Protein AF-A0AAV4BTV3-F1 (afdb_monomer_lite)

Organism: NCBI:txid259542

pLDDT: mean 71.73, std 19.03, range [32.06, 88.81]

Radius of gyration: 17.07 Å; chains: 1; bounding box: 48×49×42 Å

Secondary structure (DSSP, 8-state):
-PPEES-EEEES-EES-EEEES-EES-EEEES-EES-EEEES-EES-EEEES-EES-EEEES-EES-EEEES-EES-EEEES-EES-B--BS-EES-EEEE--EE-------S-----S---------------------

Sequence (140 aa):
MAGARNSSLTMARARGSSLTMTRVRDSSLTMARARGSSLTKARARGSSLTMARARGSSLTMARVWGSSLTMARARASSLTITRVKDSSLPMASARGSRYAVARVWVHSTQWLESGAVLTQWLEFWAEVTQWLELGAEVTQ

Structure (mmCIF, N/CA/C/O backbone):
data_AF-A0AAV4BTV3-F1
#
_entry.id   AF-A0AAV4BTV3-F1
#
loop_
_atom_site.group_PDB
_atom_site.id
_atom_site.type_symbol
_atom_site.label_atom_id
_atom_site.label_alt_id
_atom_site.label_comp_id
_atom_site.label_asym_id
_atom_site.label_entity_id
_atom_site.label_seq_id
_atom_site.pdbx_PDB_ins_code
_atom_site.Cartn_x
_atom_site.Cartn_y
_atom_site.Cartn_z
_atom_site.occupancy
_atom_site.B_iso_or_equiv
_atom_site.auth_seq_id
_atom_site.auth_comp_id
_atom_site.auth_asym_id
_atom_site.auth_atom_id
_atom_site.pdbx_PDB_model_num
ATOM 1 N N . MET A 1 1 ? -8.798 -16.583 3.315 1.00 46.56 1 MET A N 1
ATOM 2 C CA . MET A 1 1 ? -8.037 -16.543 2.047 1.00 46.56 1 MET A CA 1
ATOM 3 C C . MET A 1 1 ? -6.543 -16.600 2.322 1.00 46.56 1 MET A C 1
ATOM 5 O O . MET A 1 1 ? -6.057 -15.955 3.253 1.00 46.56 1 MET A O 1
ATOM 9 N N . ALA A 1 2 ? -5.882 -17.467 1.556 1.00 58.22 2 ALA A N 1
ATOM 10 C CA . ALA A 1 2 ? -4.502 -17.913 1.688 1.00 58.22 2 ALA A CA 1
ATOM 11 C C . ALA A 1 2 ? -3.481 -16.773 1.569 1.00 58.22 2 ALA A C 1
ATOM 13 O O . ALA A 1 2 ? -3.757 -15.717 1.001 1.00 58.22 2 ALA A O 1
ATOM 14 N N . GLY A 1 3 ? -2.293 -16.985 2.137 1.00 67.88 3 GLY A N 1
ATOM 15 C CA . GLY A 1 3 ? -1.195 -16.043 1.974 1.00 67.88 3 GLY A CA 1
ATOM 16 C C . GLY A 1 3 ? -0.687 -16.030 0.531 1.00 67.88 3 GLY A C 1
ATOM 17 O O . GLY A 1 3 ? -0.481 -17.091 -0.045 1.00 67.88 3 GLY A O 1
ATOM 18 N N . ALA A 1 4 ? -0.454 -14.844 -0.027 1.00 76.88 4 ALA A N 1
ATOM 19 C CA . ALA A 1 4 ? 0.182 -14.676 -1.329 1.00 76.88 4 ALA A CA 1
ATOM 20 C C . ALA A 1 4 ? 1.708 -14.669 -1.163 1.00 76.88 4 ALA A C 1
ATOM 22 O O . ALA A 1 4 ? 2.248 -14.000 -0.270 1.00 76.88 4 ALA A O 1
ATOM 23 N N . ARG A 1 5 ? 2.404 -15.430 -2.005 1.00 85.19 5 ARG A N 1
ATOM 24 C CA . ARG A 1 5 ? 3.868 -15.455 -2.080 1.00 85.19 5 ARG A CA 1
ATOM 25 C C . ARG A 1 5 ? 4.286 -15.365 -3.534 1.00 85.19 5 ARG A C 1
ATOM 27 O O . ARG A 1 5 ? 3.682 -16.045 -4.358 1.00 85.19 5 ARG A O 1
ATOM 34 N N . ASN A 1 6 ? 5.298 -14.553 -3.828 1.00 87.00 6 ASN A N 1
ATOM 35 C CA . ASN A 1 6 ? 5.846 -14.386 -5.179 1.00 87.00 6 ASN A CA 1
ATOM 36 C C . ASN A 1 6 ? 4.756 -14.144 -6.232 1.00 87.00 6 ASN A C 1
ATOM 38 O O . ASN A 1 6 ? 4.787 -14.696 -7.326 1.00 87.00 6 ASN A O 1
ATOM 42 N N . SER A 1 7 ? 3.730 -13.378 -5.863 1.00 85.31 7 SER A N 1
ATOM 43 C CA . SER A 1 7 ? 2.561 -13.150 -6.705 1.00 85.31 7 SER A CA 1
ATOM 44 C C . SER A 1 7 ? 2.527 -11.698 -7.158 1.00 85.31 7 SER A C 1
ATOM 46 O O . SER A 1 7 ? 2.873 -10.793 -6.396 1.00 85.31 7 SER A O 1
ATOM 48 N N . SER A 1 8 ? 2.050 -11.461 -8.376 1.00 87.19 8 SER A N 1
ATOM 49 C CA . SER A 1 8 ? 1.726 -10.118 -8.847 1.00 87.19 8 SER A CA 1
ATOM 50 C C . SER A 1 8 ? 0.234 -10.019 -9.108 1.00 87.19 8 SER A C 1
ATOM 52 O O . SER A 1 8 ? -0.348 -10.873 -9.772 1.00 87.19 8 SER A O 1
ATOM 54 N N . LEU A 1 9 ? -0.391 -8.981 -8.564 1.00 82.94 9 LEU A N 1
ATOM 55 C CA . LEU A 1 9 ? -1.799 -8.686 -8.783 1.00 82.94 9 LEU A CA 1
ATOM 56 C C . LEU A 1 9 ? -1.934 -7.252 -9.268 1.00 82.94 9 LEU A C 1
ATOM 58 O O . LEU A 1 9 ? -1.595 -6.305 -8.557 1.00 82.94 9 LEU A O 1
ATOM 62 N N . THR A 1 10 ? -2.479 -7.093 -10.468 1.00 86.19 10 THR A N 1
ATOM 63 C CA . THR A 1 10 ? -2.753 -5.780 -11.049 1.00 86.19 10 THR A CA 1
ATOM 64 C C . THR A 1 10 ? -4.250 -5.607 -11.228 1.00 86.19 10 THR A C 1
ATOM 66 O O . THR A 1 10 ? -4.909 -6.399 -11.891 1.00 86.19 10 THR A O 1
ATOM 69 N N . MET A 1 11 ? -4.789 -4.538 -10.651 1.00 81.06 11 MET A N 1
ATOM 70 C CA . MET A 1 11 ? -6.180 -4.138 -10.813 1.00 81.06 11 MET A CA 1
ATOM 71 C C . MET A 1 11 ? -6.250 -2.753 -11.450 1.00 81.06 11 MET A C 1
ATOM 73 O O . MET A 1 11 ? -5.860 -1.740 -10.861 1.00 81.06 11 MET A O 1
ATOM 77 N N . ALA A 1 12 ? -6.800 -2.695 -12.662 1.00 83.56 12 ALA A N 1
ATOM 78 C CA . ALA A 1 12 ? -6.978 -1.437 -13.380 1.00 83.56 12 ALA A CA 1
ATOM 79 C C . ALA A 1 12 ? -8.052 -0.547 -12.729 1.00 83.56 12 ALA A C 1
ATOM 81 O O . ALA A 1 12 ? -7.904 0.678 -12.654 1.00 83.56 12 ALA A O 1
ATOM 82 N N . ARG A 1 13 ? -9.149 -1.150 -12.257 1.00 83.62 13 ARG A N 1
ATOM 83 C CA . ARG A 1 13 ? -10.257 -0.451 -11.600 1.00 83.62 13 ARG A CA 1
ATOM 84 C C . 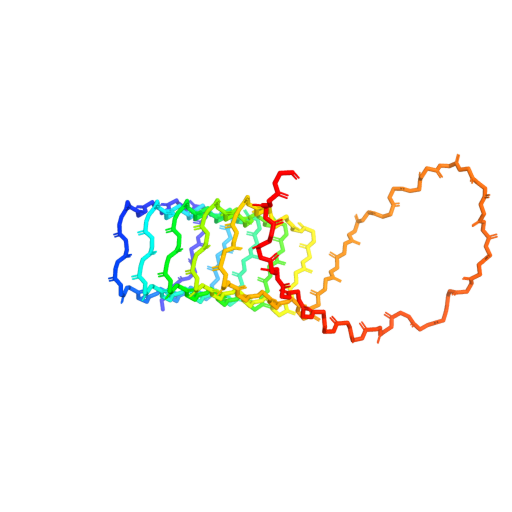ARG A 1 13 ? -10.833 -1.318 -10.486 1.00 83.62 13 ARG A C 1
ATOM 86 O O . ARG A 1 13 ? -11.305 -2.415 -10.738 1.00 83.62 13 ARG A O 1
ATOM 93 N N . ALA A 1 14 ? -10.832 -0.774 -9.282 1.00 78.44 14 ALA A N 1
ATOM 94 C CA . ALA A 1 14 ? -11.431 -1.346 -8.093 1.00 78.44 14 ALA A CA 1
ATOM 95 C C . ALA A 1 14 ? -12.456 -0.329 -7.569 1.00 78.44 14 ALA A C 1
ATOM 97 O O . ALA A 1 14 ? -12.102 0.803 -7.232 1.00 78.44 14 ALA A O 1
ATOM 98 N N . ARG A 1 15 ? -13.745 -0.680 -7.591 1.00 86.56 15 ARG A N 1
ATOM 99 C CA . ARG A 1 15 ? -14.829 0.161 -7.063 1.00 86.56 15 ARG A CA 1
ATOM 100 C C . ARG A 1 15 ? -15.578 -0.624 -6.000 1.00 86.56 15 ARG A C 1
ATOM 102 O O . ARG A 1 15 ? -16.076 -1.696 -6.311 1.00 86.56 15 ARG A O 1
ATOM 109 N N . GLY A 1 16 ? -15.622 -0.111 -4.77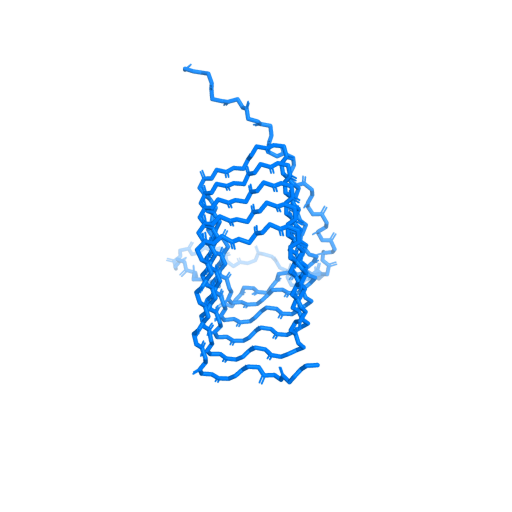2 1.00 82.69 16 GLY A N 1
ATOM 110 C CA . GLY A 1 16 ? -16.322 -0.771 -3.661 1.00 82.69 16 GLY A CA 1
ATOM 111 C C . GLY A 1 16 ? -15.749 -2.138 -3.270 1.00 82.69 16 GLY A C 1
ATOM 112 O O . GLY A 1 16 ? -16.393 -2.893 -2.554 1.00 82.69 16 GLY A O 1
ATOM 113 N N . SER A 1 17 ? -14.561 -2.495 -3.761 1.00 82.56 17 SER A N 1
ATOM 114 C CA . SER A 1 17 ? -13.968 -3.806 -3.506 1.00 82.56 17 SER A CA 1
ATOM 115 C C . SER A 1 17 ? -13.356 -3.856 -2.109 1.00 82.56 17 SER A C 1
ATOM 117 O O . SER A 1 17 ? -12.593 -2.956 -1.744 1.00 82.56 17 SER A O 1
ATOM 119 N N . SER A 1 18 ? -13.590 -4.945 -1.384 1.00 83.75 18 SER A N 1
ATOM 120 C CA . SER A 1 18 ? -12.857 -5.260 -0.160 1.00 83.75 18 SER A CA 1
ATOM 121 C C . SER A 1 18 ? -11.870 -6.392 -0.423 1.00 83.75 18 SER A C 1
ATOM 123 O O . SER A 1 18 ? -12.239 -7.426 -0.977 1.00 83.75 18 SER A O 1
ATOM 125 N N . LEU A 1 19 ? -10.608 -6.189 -0.058 1.00 81.31 19 LEU A N 1
ATOM 126 C CA . LEU A 1 19 ? -9.554 -7.189 -0.196 1.00 81.31 19 LEU A CA 1
ATOM 127 C C . LEU A 1 19 ? -8.852 -7.385 1.139 1.00 81.31 19 LEU A C 1
ATOM 129 O O . LEU A 1 19 ? -8.198 -6.479 1.657 1.00 81.31 19 LEU A O 1
ATOM 133 N N . THR A 1 20 ? -8.930 -8.602 1.666 1.00 84.69 20 THR A N 1
ATOM 134 C CA . THR A 1 20 ? -8.261 -8.976 2.910 1.00 84.69 20 THR A CA 1
ATOM 135 C C . THR A 1 20 ? -7.191 -10.019 2.629 1.00 84.69 20 THR A C 1
ATOM 137 O O . THR A 1 20 ? -7.478 -11.114 2.149 1.00 84.69 20 THR A O 1
ATOM 140 N N . MET A 1 21 ? -5.941 -9.694 2.960 1.00 81.88 21 MET A N 1
ATOM 141 C CA . MET A 1 21 ? -4.808 -10.609 2.835 1.00 81.88 21 MET A CA 1
ATOM 142 C C . MET A 1 21 ? -4.144 -10.824 4.194 1.00 81.88 21 MET A C 1
ATOM 144 O O . MET A 1 21 ? -3.706 -9.892 4.868 1.00 81.88 21 MET A O 1
ATOM 148 N N . THR A 1 22 ? -4.030 -12.084 4.601 1.00 83.06 22 THR A N 1
ATOM 149 C CA . THR A 1 22 ? -3.473 -12.454 5.911 1.00 83.06 22 THR A CA 1
ATOM 150 C C . THR A 1 22 ? -1.945 -12.415 5.918 1.00 83.06 22 THR A C 1
ATOM 152 O O . THR A 1 22 ? -1.324 -11.947 6.875 1.00 83.06 22 THR A O 1
ATOM 155 N N . ARG A 1 23 ? -1.309 -12.878 4.840 1.00 85.25 23 ARG A N 1
ATOM 156 C CA . ARG A 1 23 ? 0.147 -12.885 4.694 1.00 85.25 23 ARG A CA 1
ATOM 157 C C . ARG A 1 23 ? 0.518 -12.629 3.244 1.00 85.25 23 ARG A C 1
ATOM 159 O O . ARG A 1 23 ? 0.096 -13.367 2.368 1.00 85.25 23 ARG A O 1
ATOM 166 N N . VAL A 1 24 ? 1.327 -11.611 3.010 1.00 84.31 24 VAL A N 1
ATOM 167 C CA . VAL A 1 24 ? 1.868 -11.278 1.696 1.00 84.31 24 VAL A CA 1
ATOM 168 C C . VAL A 1 24 ? 3.380 -11.248 1.829 1.00 84.31 24 VAL A C 1
ATOM 170 O O . VAL A 1 24 ? 3.910 -10.546 2.694 1.00 84.31 24 VAL A O 1
ATOM 173 N N . ARG A 1 25 ? 4.069 -12.053 1.024 1.00 88.62 25 ARG A N 1
ATOM 174 C CA . ARG A 1 25 ? 5.532 -12.056 0.959 1.00 88.62 25 ARG A CA 1
ATOM 175 C C . ARG A 1 25 ? 5.982 -11.872 -0.474 1.00 88.62 25 ARG A C 1
ATOM 177 O O . ARG A 1 25 ? 5.427 -12.530 -1.352 1.00 88.62 25 ARG A O 1
ATOM 184 N N . ASP A 1 26 ? 6.937 -10.975 -0.680 1.00 87.88 26 ASP A N 1
ATOM 185 C CA . ASP A 1 26 ? 7.671 -10.843 -1.942 1.00 87.88 26 ASP A CA 1
ATOM 186 C C . ASP A 1 26 ? 6.720 -10.729 -3.147 1.00 87.88 26 ASP A C 1
ATOM 188 O O . ASP A 1 26 ? 6.869 -11.371 -4.178 1.00 87.88 26 ASP A O 1
ATOM 192 N N . SER A 1 27 ? 5.634 -9.979 -2.955 1.00 87.75 27 SER A N 1
ATOM 193 C CA . SER A 1 27 ? 4.532 -9.866 -3.910 1.00 87.75 27 SER A CA 1
ATOM 194 C C . SER A 1 27 ? 4.286 -8.406 -4.253 1.00 87.75 27 SER A C 1
ATOM 196 O O . SER A 1 27 ? 4.462 -7.524 -3.404 1.00 87.75 27 SER A O 1
ATOM 198 N N . SER A 1 28 ? 3.820 -8.158 -5.472 1.00 86.94 28 SER A N 1
ATOM 199 C CA . SER A 1 28 ? 3.459 -6.828 -5.950 1.00 86.94 28 SER A CA 1
ATOM 200 C C . SER A 1 28 ? 1.947 -6.695 -6.098 1.00 86.94 28 SER A C 1
ATOM 202 O O . SER A 1 28 ? 1.264 -7.598 -6.582 1.00 86.94 28 SER A O 1
ATOM 204 N N . LEU A 1 29 ? 1.402 -5.566 -5.646 1.00 85.44 29 LEU A N 1
ATOM 205 C CA . LEU A 1 29 ? -0.007 -5.246 -5.831 1.00 85.44 29 LEU A CA 1
ATOM 206 C C . LEU A 1 29 ? -0.169 -3.831 -6.371 1.00 85.44 29 LEU A C 1
ATOM 208 O O . LEU A 1 29 ? 0.122 -2.854 -5.682 1.00 85.44 29 LEU A O 1
ATOM 212 N N . THR A 1 30 ? -0.679 -3.728 -7.590 1.00 86.06 30 THR A N 1
ATOM 213 C CA . THR A 1 30 ? -0.840 -2.453 -8.285 1.00 86.06 30 THR A CA 1
ATOM 214 C C . THR A 1 30 ? -2.317 -2.158 -8.480 1.00 86.06 30 THR A C 1
ATOM 216 O O . THR A 1 30 ? -3.041 -2.926 -9.110 1.00 86.06 30 THR A O 1
ATOM 219 N N . MET A 1 31 ? -2.771 -1.018 -7.962 1.00 82.56 31 MET A N 1
ATOM 220 C CA . MET A 1 31 ? -4.121 -0.501 -8.175 1.00 82.56 31 MET A CA 1
ATOM 221 C C . MET A 1 31 ? -4.069 0.850 -8.886 1.00 82.56 31 MET A C 1
ATOM 223 O O . MET A 1 31 ? -3.672 1.867 -8.312 1.00 82.56 31 MET A O 1
ATOM 227 N N . ALA A 1 32 ? -4.514 0.885 -10.143 1.00 84.31 32 ALA A N 1
ATOM 228 C CA . ALA A 1 32 ? -4.485 2.116 -10.931 1.00 84.31 32 ALA A CA 1
ATOM 229 C C . ALA A 1 32 ? -5.597 3.099 -10.519 1.00 84.31 32 ALA A C 1
ATOM 231 O O . ALA A 1 32 ? -5.380 4.313 -10.467 1.00 84.31 32 ALA A O 1
ATOM 232 N N . ARG A 1 33 ? -6.798 2.591 -10.219 1.00 84.00 33 ARG A N 1
ATOM 233 C CA . ARG A 1 33 ? -7.933 3.387 -9.733 1.00 84.00 33 ARG A CA 1
ATOM 234 C C . ARG A 1 33 ? -8.710 2.611 -8.675 1.00 84.00 33 ARG A C 1
ATOM 236 O O . ARG A 1 33 ? -9.428 1.678 -9.022 1.00 84.00 33 ARG A O 1
ATOM 243 N N . ALA A 1 34 ? -8.607 3.037 -7.423 1.00 82.31 34 ALA A N 1
ATOM 244 C CA . ALA A 1 34 ? -9.397 2.546 -6.302 1.00 82.31 34 ALA A CA 1
ATOM 245 C C . ALA A 1 34 ? -10.403 3.626 -5.874 1.00 82.31 34 ALA A C 1
ATOM 247 O O . ALA A 1 34 ? -10.025 4.771 -5.607 1.00 82.31 34 ALA A O 1
ATOM 248 N N . ARG A 1 35 ? -11.697 3.292 -5.852 1.00 87.88 35 ARG A N 1
ATOM 249 C CA . ARG A 1 35 ? -12.753 4.186 -5.361 1.00 87.88 35 ARG A CA 1
ATOM 250 C C . ARG A 1 35 ? -13.625 3.452 -4.355 1.00 87.88 35 ARG A C 1
ATOM 252 O O . ARG A 1 35 ? -14.288 2.489 -4.727 1.00 87.88 35 ARG A O 1
ATOM 259 N N . GLY A 1 36 ? -13.662 3.938 -3.117 1.00 83.94 36 GLY A N 1
ATOM 260 C CA . GLY A 1 36 ? -14.428 3.290 -2.050 1.00 83.94 36 GLY A CA 1
ATOM 261 C C . GLY A 1 36 ? -13.936 1.878 -1.727 1.00 83.94 36 GLY A C 1
ATOM 262 O O . GLY A 1 36 ? -14.718 1.063 -1.258 1.00 83.94 36 GLY A O 1
ATOM 263 N N . SER A 1 37 ? -12.687 1.547 -2.063 1.00 85.81 37 SER A N 1
ATOM 264 C CA . SER A 1 37 ? -12.138 0.215 -1.823 1.00 85.81 37 SER A CA 1
ATOM 265 C C . SER A 1 37 ? -11.514 0.144 -0.436 1.00 85.81 37 SER A C 1
ATOM 267 O O . SER A 1 37 ? -10.873 1.099 0.007 1.00 85.81 37 SER A O 1
ATOM 269 N N . SER A 1 38 ? -11.654 -1.005 0.215 1.00 84.69 38 SER A N 1
ATOM 270 C CA . SER A 1 38 ? -10.966 -1.314 1.465 1.00 84.69 38 SER A CA 1
ATOM 271 C C . SER A 1 38 ? -9.914 -2.383 1.216 1.00 84.69 38 SER A C 1
ATOM 273 O O . SER A 1 38 ? -10.175 -3.382 0.543 1.00 84.69 38 SER A O 1
ATOM 275 N N . LEU A 1 39 ? -8.708 -2.173 1.731 1.00 83.69 39 LEU A N 1
ATOM 276 C CA . LEU A 1 39 ? -7.653 -3.166 1.668 1.00 83.69 39 LEU A CA 1
ATOM 277 C C . LEU A 1 39 ? -7.011 -3.351 3.038 1.00 83.69 39 LEU A C 1
ATOM 279 O O . LEU A 1 39 ? -6.399 -2.441 3.595 1.00 83.69 39 LEU A O 1
ATOM 283 N N . THR A 1 40 ? -7.107 -4.572 3.552 1.00 85.38 40 THR A N 1
ATOM 284 C CA . THR A 1 40 ? -6.557 -4.949 4.851 1.00 85.38 40 THR A CA 1
ATOM 285 C C . THR A 1 40 ? -5.456 -5.983 4.661 1.00 85.38 40 THR A C 1
ATOM 287 O O . THR A 1 40 ? -5.700 -7.068 4.129 1.00 85.38 40 THR A O 1
ATOM 290 N N . LYS A 1 41 ? -4.236 -5.678 5.120 1.00 81.19 41 LYS A N 1
ATOM 291 C CA . LYS A 1 41 ? -3.128 -6.643 5.168 1.00 81.19 41 LYS A CA 1
ATOM 292 C C . LYS A 1 41 ? -2.653 -6.863 6.599 1.00 81.19 41 LYS A C 1
ATOM 294 O O . LYS A 1 41 ? -2.177 -5.942 7.256 1.00 81.19 41 LYS A O 1
ATOM 299 N N . ALA A 1 42 ? -2.693 -8.103 7.077 1.00 79.94 42 ALA A N 1
ATOM 300 C CA . ALA A 1 42 ? -2.202 -8.397 8.425 1.00 79.94 42 ALA A CA 1
ATOM 301 C C . ALA A 1 42 ? -0.663 -8.462 8.485 1.00 79.94 42 ALA A C 1
ATOM 303 O O . ALA A 1 42 ? -0.054 -7.972 9.436 1.00 79.94 42 ALA A O 1
ATOM 304 N N . ARG A 1 43 ? -0.003 -9.049 7.476 1.00 84.88 43 ARG A N 1
ATOM 305 C CA . ARG A 1 43 ? 1.467 -9.119 7.401 1.00 84.88 43 ARG A CA 1
ATOM 306 C C . ARG A 1 43 ? 1.957 -8.954 5.966 1.00 84.88 43 ARG A C 1
ATOM 308 O O . ARG A 1 43 ? 1.580 -9.745 5.106 1.00 84.88 43 ARG A O 1
ATOM 315 N N . ALA A 1 44 ? 2.826 -7.978 5.744 1.00 83.94 44 ALA A N 1
ATOM 316 C CA . ALA A 1 44 ? 3.476 -7.671 4.477 1.00 83.94 44 ALA A CA 1
ATOM 317 C C . ALA A 1 44 ? 5.000 -7.682 4.680 1.00 83.94 44 ALA A C 1
ATOM 319 O O . ALA A 1 44 ? 5.509 -6.955 5.533 1.00 83.94 44 ALA A O 1
ATOM 320 N N . ARG A 1 45 ? 5.721 -8.539 3.949 1.00 88.44 45 ARG A N 1
ATOM 321 C CA . ARG A 1 45 ? 7.192 -8.597 3.972 1.00 88.44 45 ARG A CA 1
ATOM 322 C C . ARG A 1 45 ? 7.735 -8.573 2.550 1.00 88.44 45 ARG A C 1
ATOM 324 O O . ARG A 1 45 ? 7.236 -9.343 1.737 1.00 88.44 45 ARG A O 1
ATOM 331 N N . GLY A 1 46 ? 8.722 -7.724 2.267 1.00 86.00 46 GLY A N 1
ATOM 332 C CA . GLY A 1 46 ? 9.338 -7.663 0.934 1.00 86.00 46 GLY A CA 1
ATOM 333 C C . GLY A 1 46 ? 8.354 -7.290 -0.178 1.00 86.00 46 GLY A C 1
ATOM 334 O O . GLY A 1 46 ? 8.561 -7.628 -1.335 1.00 86.00 46 GLY A O 1
ATOM 335 N N . SER A 1 47 ? 7.210 -6.691 0.162 1.00 87.88 47 SER A N 1
ATOM 336 C CA . SER A 1 47 ? 6.116 -6.500 -0.792 1.00 87.88 47 SER A CA 1
ATOM 337 C C . SER A 1 47 ? 6.066 -5.073 -1.308 1.00 87.88 47 SER A C 1
ATOM 339 O O . SER A 1 47 ? 6.348 -4.131 -0.569 1.00 87.88 47 SER A O 1
ATOM 341 N N . SER A 1 48 ? 5.638 -4.911 -2.554 1.00 87.00 48 SER A N 1
ATOM 342 C CA . SER A 1 48 ? 5.365 -3.600 -3.134 1.00 87.00 48 SER A CA 1
ATOM 343 C C . SER A 1 48 ? 3.863 -3.416 -3.295 1.00 87.00 48 SER A C 1
ATOM 345 O O . SER A 1 48 ? 3.165 -4.304 -3.791 1.00 87.00 48 SER A O 1
ATOM 347 N N . LEU A 1 49 ? 3.337 -2.277 -2.861 1.00 85.06 49 LEU A N 1
ATOM 348 C CA . LEU A 1 49 ? 1.971 -1.882 -3.158 1.00 85.06 49 LEU A CA 1
ATOM 349 C C . LEU A 1 49 ? 1.954 -0.467 -3.714 1.00 85.06 49 LEU A C 1
ATOM 351 O O . LEU A 1 49 ? 2.424 0.476 -3.089 1.00 85.06 49 LEU A O 1
ATOM 355 N N . THR A 1 50 ? 1.405 -0.336 -4.916 1.00 85.69 50 THR A N 1
ATOM 356 C CA . THR A 1 50 ? 1.323 0.935 -5.630 1.00 85.69 50 THR A CA 1
ATOM 357 C C . THR A 1 50 ? -0.131 1.278 -5.887 1.00 85.69 50 THR A C 1
ATOM 359 O O . THR A 1 50 ? -0.873 0.504 -6.492 1.00 85.69 50 THR A O 1
ATOM 362 N N . MET A 1 51 ? -0.538 2.464 -5.444 1.00 81.19 51 MET A N 1
ATOM 363 C CA . MET A 1 51 ? -1.868 3.004 -5.679 1.00 81.19 51 MET A CA 1
ATOM 364 C C . MET A 1 51 ? -1.763 4.339 -6.415 1.00 81.19 51 MET A C 1
ATOM 366 O O . MET A 1 51 ? -1.351 5.356 -5.856 1.00 81.19 51 MET A O 1
ATOM 370 N N . ALA A 1 52 ? -2.144 4.348 -7.694 1.00 83.94 52 ALA A N 1
ATOM 371 C CA . ALA A 1 52 ? -1.988 5.537 -8.530 1.00 83.94 52 ALA A CA 1
ATOM 372 C C . ALA A 1 52 ? -3.083 6.585 -8.265 1.00 83.94 52 ALA A C 1
ATOM 374 O O . ALA A 1 52 ? -2.815 7.786 -8.250 1.00 83.94 52 ALA A O 1
ATOM 375 N N . ARG A 1 53 ? -4.331 6.146 -8.061 1.00 85.31 53 ARG A N 1
ATOM 376 C CA . ARG A 1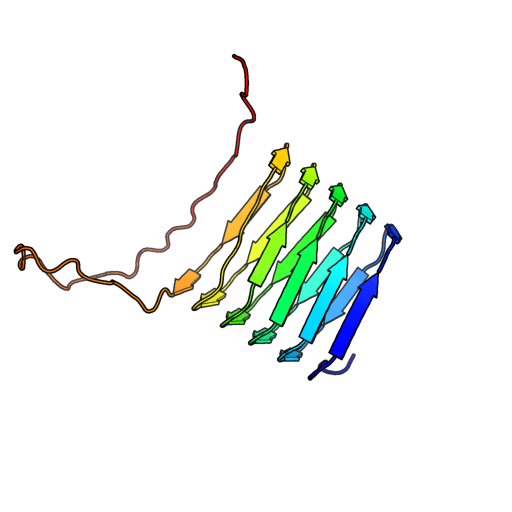 53 ? -5.460 7.019 -7.713 1.00 85.31 53 ARG A CA 1
ATOM 377 C C . ARG A 1 53 ? -6.367 6.339 -6.693 1.00 85.31 53 ARG A C 1
ATOM 379 O O . ARG A 1 53 ? -7.046 5.374 -7.037 1.00 85.31 53 ARG A O 1
ATOM 386 N N . ALA A 1 54 ? -6.405 6.882 -5.484 1.00 82.00 54 ALA A N 1
ATOM 387 C CA . ALA A 1 54 ? -7.268 6.472 -4.386 1.00 82.00 54 ALA A CA 1
ATOM 388 C C . ALA A 1 54 ? -8.303 7.567 -4.114 1.00 82.00 54 ALA A C 1
ATOM 390 O O . ALA A 1 54 ? -7.940 8.726 -3.899 1.00 82.00 54 ALA A O 1
ATOM 391 N N . ARG A 1 55 ? -9.593 7.229 -4.119 1.00 87.50 55 ARG A N 1
ATOM 392 C CA . ARG A 1 55 ? -10.646 8.141 -3.652 1.00 87.50 55 ARG A CA 1
ATOM 393 C C . ARG A 1 55 ? -11.542 7.433 -2.651 1.00 87.50 55 ARG A C 1
ATOM 395 O O . ARG A 1 55 ? -12.127 6.409 -2.999 1.00 87.50 55 ARG A O 1
ATOM 402 N N . GLY A 1 56 ? -11.680 7.974 -1.442 1.00 84.69 56 GLY A N 1
ATOM 403 C CA . GLY A 1 56 ? -12.522 7.354 -0.414 1.00 84.69 56 GLY A CA 1
ATOM 404 C C . GLY A 1 56 ? -12.069 5.943 -0.040 1.00 84.69 56 GLY A C 1
ATOM 405 O O . GLY A 1 56 ? -12.912 5.114 0.269 1.00 84.69 56 GLY A O 1
ATOM 406 N N . SER A 1 57 ? -10.789 5.609 -0.228 1.00 86.62 57 SER A N 1
ATOM 407 C CA . SER A 1 57 ? -10.296 4.243 -0.018 1.00 86.62 57 SER A CA 1
ATOM 408 C C . SER A 1 57 ? -9.643 4.124 1.350 1.00 86.62 57 SER A C 1
ATOM 410 O O . SER A 1 57 ? -9.044 5.087 1.825 1.00 86.62 57 SER A O 1
ATOM 412 N N . SER A 1 58 ? -9.742 2.949 1.962 1.00 86.00 58 SER A N 1
ATOM 413 C CA . SER A 1 58 ? -9.117 2.667 3.251 1.00 86.00 58 SER A CA 1
ATOM 414 C C . SER A 1 58 ? -8.073 1.570 3.111 1.00 86.00 58 SER A C 1
ATOM 416 O O . SER A 1 58 ? -8.311 0.539 2.482 1.00 86.00 58 SER A O 1
ATOM 418 N N . LEU A 1 59 ? -6.897 1.812 3.675 1.00 84.62 59 LEU A N 1
ATOM 419 C CA . LEU A 1 59 ? -5.775 0.889 3.705 1.00 84.62 59 LEU A CA 1
ATOM 420 C C . LEU A 1 59 ? -5.370 0.662 5.155 1.00 84.62 59 LEU A C 1
ATOM 422 O O . LEU A 1 59 ? -4.912 1.581 5.827 1.00 84.62 59 LEU A O 1
ATOM 426 N N . THR A 1 60 ? -5.481 -0.575 5.625 1.00 86.69 60 THR A N 1
ATOM 427 C CA . THR A 1 60 ? -5.069 -0.949 6.980 1.00 86.69 60 THR A CA 1
ATOM 428 C C . THR A 1 60 ? -4.004 -2.027 6.916 1.00 86.69 60 THR A C 1
ATOM 430 O O . THR A 1 60 ? -4.201 -3.082 6.309 1.00 86.69 60 THR A O 1
ATOM 433 N N . MET A 1 61 ? -2.864 -1.782 7.556 1.00 84.38 61 MET A N 1
ATOM 434 C CA . MET A 1 61 ? -1.746 -2.715 7.593 1.00 84.38 61 MET A CA 1
ATOM 435 C C . MET A 1 61 ? -1.241 -2.922 9.015 1.00 84.38 61 MET A C 1
ATOM 437 O O . MET A 1 61 ? -0.846 -1.979 9.691 1.00 84.38 61 MET A O 1
ATOM 441 N N . ALA A 1 62 ? -1.222 -4.171 9.479 1.00 85.50 62 ALA A N 1
ATOM 442 C CA . ALA A 1 62 ? -0.811 -4.446 10.855 1.00 85.50 62 ALA A CA 1
ATOM 443 C C . ALA A 1 62 ? 0.714 -4.602 11.011 1.00 85.50 62 ALA A C 1
ATOM 445 O O . ALA A 1 62 ? 1.299 -4.169 11.998 1.00 85.50 62 ALA A O 1
ATOM 446 N N . ARG A 1 63 ? 1.401 -5.240 10.059 1.00 86.81 63 ARG A N 1
ATOM 447 C CA . ARG A 1 63 ? 2.869 -5.354 10.085 1.00 86.81 63 ARG A CA 1
ATOM 448 C C . ARG A 1 63 ? 3.426 -5.245 8.677 1.00 86.81 63 ARG A C 1
ATOM 450 O O . ARG A 1 63 ? 3.089 -6.070 7.829 1.00 86.81 63 ARG A O 1
ATOM 457 N N . VAL A 1 64 ? 4.292 -4.266 8.467 1.00 83.88 64 VAL A N 1
ATOM 458 C CA . VAL A 1 64 ? 4.959 -3.979 7.197 1.00 83.88 64 VAL A CA 1
ATOM 459 C C . VAL A 1 64 ? 6.465 -4.040 7.429 1.00 83.88 64 VAL A C 1
ATOM 461 O O . VAL A 1 64 ? 6.970 -3.379 8.332 1.00 83.88 64 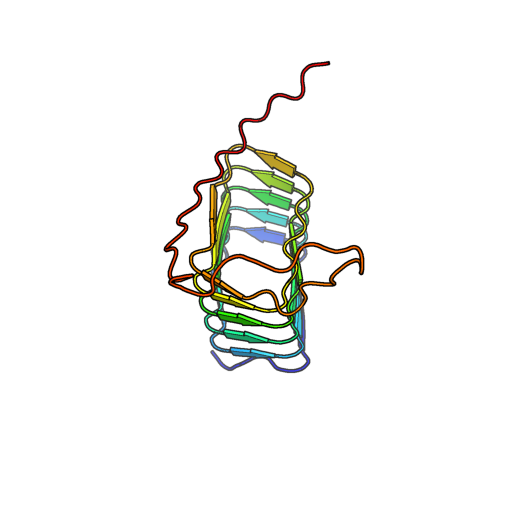VAL A O 1
ATOM 464 N N . TRP A 1 65 ? 7.177 -4.870 6.667 1.00 88.81 65 TRP A N 1
ATOM 465 C CA . TRP A 1 65 ? 8.626 -5.022 6.803 1.00 88.81 65 TRP A CA 1
ATOM 466 C C . TRP A 1 65 ? 9.305 -5.083 5.435 1.00 88.81 65 TRP A C 1
ATOM 468 O O . TRP A 1 65 ? 8.874 -5.870 4.587 1.00 88.81 65 TRP A O 1
ATOM 478 N N . GLY A 1 66 ? 10.347 -4.283 5.197 1.00 86.06 66 GLY A N 1
ATOM 479 C CA . GLY A 1 66 ? 11.093 -4.337 3.934 1.00 86.06 66 GLY A CA 1
ATOM 480 C C . GLY A 1 66 ? 10.208 -4.063 2.720 1.00 86.06 66 GLY A C 1
ATOM 481 O O . GLY A 1 66 ? 10.378 -4.704 1.693 1.00 86.06 66 GLY A O 1
ATOM 482 N N . SER A 1 67 ? 9.144 -3.275 2.877 1.00 87.00 67 SER A N 1
ATOM 483 C CA . SER A 1 67 ? 8.097 -3.129 1.864 1.00 87.00 67 SER A CA 1
ATOM 484 C C . SER A 1 67 ? 8.029 -1.695 1.360 1.00 87.00 67 SER A C 1
ATOM 486 O O . SER A 1 67 ? 8.389 -0.760 2.070 1.00 87.00 67 SER A O 1
ATOM 488 N N . SER A 1 68 ? 7.523 -1.520 0.144 1.00 84.81 68 SER A N 1
ATOM 489 C CA . SER A 1 68 ? 7.309 -0.199 -0.442 1.00 84.81 68 SER A CA 1
ATOM 490 C C . SER A 1 68 ? 5.825 0.045 -0.673 1.00 84.81 68 SER A C 1
ATOM 492 O O . SER A 1 68 ? 5.119 -0.810 -1.211 1.00 84.81 68 SER A O 1
ATOM 494 N N . LEU A 1 69 ? 5.341 1.198 -0.220 1.00 82.06 69 LEU A N 1
ATOM 495 C CA . LEU A 1 69 ? 3.949 1.616 -0.326 1.00 82.06 69 LEU A CA 1
ATOM 496 C C . LEU A 1 69 ? 3.887 2.981 -0.991 1.00 82.06 69 LEU A C 1
ATOM 498 O O . LEU A 1 69 ? 4.043 4.010 -0.339 1.00 82.06 69 LEU A O 1
ATOM 502 N N . THR A 1 70 ? 3.630 2.974 -2.291 1.00 83.31 70 THR A N 1
ATOM 503 C CA . THR A 1 70 ? 3.586 4.193 -3.092 1.00 83.31 70 THR A CA 1
ATOM 504 C C . THR A 1 70 ? 2.149 4.632 -3.302 1.00 83.31 70 THR A C 1
ATOM 506 O O . THR A 1 70 ? 1.332 3.885 -3.851 1.00 83.31 70 THR A O 1
ATOM 509 N N . MET A 1 71 ? 1.841 5.872 -2.924 1.00 78.44 71 MET A N 1
ATOM 510 C CA . MET A 1 71 ? 0.536 6.482 -3.168 1.00 78.44 71 MET A CA 1
ATOM 511 C C . MET A 1 71 ? 0.693 7.771 -3.981 1.00 78.44 71 MET A C 1
ATOM 513 O O . MET A 1 71 ? 1.167 8.789 -3.487 1.00 78.44 71 MET A O 1
ATOM 517 N N . ALA A 1 72 ? 0.297 7.742 -5.255 1.00 81.44 72 ALA A N 1
ATOM 518 C CA . ALA A 1 72 ? 0.524 8.886 -6.141 1.00 81.44 72 ALA A CA 1
ATOM 519 C C . ALA A 1 72 ? -0.537 9.985 -5.965 1.00 81.44 72 ALA A C 1
ATOM 521 O O . ALA A 1 72 ? -0.214 11.168 -5.927 1.00 81.44 72 ALA A O 1
ATOM 522 N N . ARG A 1 73 ? -1.820 9.616 -5.872 1.00 82.56 73 ARG A N 1
ATOM 523 C CA . ARG A 1 73 ? -2.914 10.573 -5.651 1.00 82.56 73 ARG A CA 1
ATOM 524 C C . ARG A 1 73 ? -3.969 9.985 -4.732 1.00 82.56 73 ARG A C 1
ATOM 526 O O . ARG A 1 73 ? -4.694 9.079 -5.139 1.00 82.56 73 ARG A O 1
ATOM 533 N N . ALA A 1 74 ? -4.094 10.549 -3.542 1.00 80.00 74 ALA A N 1
ATOM 534 C CA . ALA A 1 74 ? -5.094 10.188 -2.552 1.00 80.00 74 ALA A CA 1
ATOM 535 C C . ALA A 1 74 ? -6.076 11.337 -2.333 1.00 80.00 74 ALA A C 1
ATOM 537 O O . ALA A 1 74 ? -5.687 12.499 -2.199 1.00 80.00 74 ALA A O 1
ATOM 538 N N . ARG A 1 75 ? -7.369 11.026 -2.302 1.00 84.31 75 ARG A N 1
ATOM 539 C CA . ARG A 1 75 ? -8.411 11.976 -1.906 1.00 84.31 75 ARG A CA 1
ATOM 540 C C . ARG A 1 75 ? -9.353 11.325 -0.915 1.00 84.31 75 ARG A C 1
ATOM 542 O O . ARG A 1 75 ? -9.850 10.234 -1.205 1.00 84.31 75 ARG A O 1
ATOM 549 N N . ALA A 1 76 ? -9.624 11.990 0.206 1.00 84.62 76 ALA A N 1
ATOM 550 C CA . ALA A 1 76 ? -10.521 11.478 1.245 1.00 84.62 76 ALA A CA 1
ATOM 551 C C . ALA A 1 76 ? -10.229 10.013 1.626 1.00 84.62 76 ALA A C 1
ATOM 553 O O . ALA A 1 76 ? -11.145 9.218 1.789 1.00 84.62 76 ALA A O 1
ATOM 554 N N . SER A 1 77 ? -8.957 9.610 1.620 1.00 83.88 77 SER A N 1
ATOM 555 C CA . SER A 1 77 ? -8.545 8.221 1.842 1.00 83.88 77 SER A CA 1
ATOM 556 C C . SER A 1 77 ? -7.890 8.077 3.210 1.00 83.88 77 SER A C 1
ATOM 558 O O . SER A 1 77 ? -7.400 9.058 3.763 1.00 83.88 77 SER A O 1
ATOM 560 N N . SER A 1 78 ? -7.886 6.870 3.763 1.00 83.69 78 SER A N 1
ATOM 561 C CA . SER A 1 78 ? -7.232 6.581 5.037 1.00 83.69 78 SER A CA 1
ATOM 562 C C . SER A 1 78 ? -6.145 5.529 4.872 1.00 83.69 78 SER A C 1
ATOM 564 O O . SER A 1 78 ? -6.329 4.531 4.174 1.00 83.69 78 SER A O 1
ATOM 566 N N . LEU A 1 79 ? -5.006 5.757 5.519 1.00 82.00 79 LEU A N 1
ATOM 567 C CA . LEU A 1 79 ? -3.933 4.785 5.663 1.00 82.00 79 LEU A CA 1
ATOM 568 C C . LEU A 1 79 ? -3.621 4.613 7.145 1.00 82.00 79 LEU A C 1
ATOM 570 O O . LEU A 1 79 ? -3.255 5.568 7.824 1.00 82.00 79 LEU A O 1
ATOM 574 N N . THR A 1 80 ? -3.712 3.386 7.631 1.00 85.31 80 THR A N 1
ATOM 575 C CA . THR A 1 80 ? -3.353 3.040 9.004 1.00 85.31 80 THR A CA 1
ATOM 576 C C . THR A 1 80 ? -2.326 1.927 8.982 1.00 85.31 80 THR A C 1
ATOM 578 O O . THR A 1 80 ? -2.575 0.858 8.423 1.00 85.31 80 THR A O 1
ATOM 581 N N . ILE A 1 81 ? -1.175 2.162 9.602 1.00 82.56 81 ILE A N 1
ATOM 582 C CA . ILE A 1 81 ? -0.101 1.185 9.733 1.00 82.56 81 ILE A CA 1
ATOM 583 C C . ILE A 1 81 ? 0.246 1.038 11.208 1.00 82.56 81 ILE A C 1
ATOM 585 O O . ILE A 1 81 ? 0.693 1.989 11.836 1.00 82.56 81 ILE A O 1
ATOM 589 N N . THR A 1 82 ? 0.071 -0.147 11.792 1.00 86.81 82 THR A N 1
ATOM 590 C CA . THR A 1 82 ? 0.347 -0.296 13.232 1.00 86.81 82 THR A CA 1
ATOM 591 C C . THR A 1 82 ? 1.819 -0.571 13.524 1.00 86.81 82 THR A C 1
ATOM 593 O O . THR A 1 82 ? 2.347 -0.094 14.524 1.00 86.81 82 THR A O 1
ATOM 596 N N . ARG A 1 83 ? 2.518 -1.304 12.652 1.00 85.88 83 ARG A N 1
ATOM 597 C CA . ARG A 1 83 ? 3.970 -1.516 12.741 1.00 85.88 83 ARG A CA 1
ATOM 598 C C . ARG A 1 83 ? 4.614 -1.466 11.368 1.00 85.88 83 ARG A C 1
ATOM 600 O O . ARG A 1 83 ? 4.224 -2.228 10.481 1.00 85.88 83 ARG A O 1
ATOM 607 N N . VAL A 1 84 ? 5.646 -0.644 11.237 1.00 82.69 84 VAL A N 1
ATOM 608 C CA . VAL A 1 84 ? 6.476 -0.549 10.041 1.00 82.69 84 VAL A CA 1
ATOM 609 C C . VAL A 1 84 ? 7.949 -0.690 10.409 1.00 82.69 84 VAL A C 1
ATOM 611 O O . VAL A 1 84 ? 8.404 -0.125 11.402 1.00 82.69 84 VAL A O 1
ATOM 614 N N . LYS A 1 85 ? 8.688 -1.480 9.631 1.00 84.12 85 LYS A N 1
ATOM 615 C CA . LYS A 1 85 ? 10.135 -1.631 9.768 1.00 84.12 85 LYS A CA 1
ATOM 616 C C . LYS A 1 85 ? 10.808 -1.640 8.397 1.00 84.12 85 LYS A C 1
ATOM 618 O O . LYS A 1 85 ? 10.308 -2.307 7.491 1.00 84.12 85 LYS A O 1
ATOM 623 N N . ASP A 1 86 ? 11.913 -0.917 8.239 1.00 83.88 86 ASP A N 1
ATOM 624 C CA . ASP A 1 86 ? 12.735 -0.899 7.014 1.00 83.88 86 ASP A CA 1
ATOM 625 C C . ASP A 1 86 ? 11.894 -0.739 5.730 1.00 83.88 86 ASP A C 1
ATOM 627 O O . ASP A 1 86 ? 12.032 -1.501 4.781 1.00 83.88 86 ASP A O 1
ATOM 631 N N . SER A 1 87 ? 10.898 0.149 5.737 1.00 82.19 87 SER A N 1
ATOM 632 C CA . SER A 1 87 ? 9.915 0.262 4.651 1.00 82.19 87 SER A CA 1
ATOM 633 C C . SER A 1 87 ? 9.758 1.708 4.212 1.00 82.19 87 SER A C 1
ATOM 635 O O . SER A 1 87 ? 9.844 2.618 5.033 1.00 82.19 87 SER A O 1
ATOM 637 N N . SER A 1 88 ? 9.474 1.912 2.929 1.00 81.75 88 SER A N 1
ATOM 638 C CA . SER A 1 88 ? 9.301 3.233 2.327 1.00 81.75 88 SER A CA 1
ATOM 639 C C . SER A 1 88 ? 7.827 3.530 2.063 1.00 81.75 88 SER A C 1
ATOM 641 O O . SER A 1 88 ? 7.108 2.688 1.519 1.00 81.75 88 SER A O 1
ATOM 643 N N . LEU A 1 89 ? 7.385 4.743 2.400 1.00 78.81 89 LEU A N 1
ATOM 644 C CA . LEU A 1 89 ? 6.006 5.211 2.209 1.00 78.81 89 LEU A CA 1
ATOM 645 C C . LEU A 1 89 ? 5.950 6.478 1.323 1.00 78.81 89 LEU A C 1
ATOM 647 O O . LEU A 1 89 ? 5.478 7.517 1.788 1.00 78.81 89 LEU A O 1
ATOM 651 N N . PRO A 1 90 ? 6.469 6.462 0.079 1.00 77.12 90 PRO A N 1
ATOM 652 C CA . PRO A 1 90 ? 6.470 7.656 -0.757 1.00 77.12 90 PRO A CA 1
ATOM 653 C C . PRO A 1 90 ? 5.045 8.067 -1.143 1.00 77.12 90 PRO A C 1
ATOM 655 O O . PRO A 1 90 ? 4.248 7.267 -1.653 1.00 77.12 90 PRO A O 1
ATOM 658 N N . MET A 1 91 ? 4.739 9.349 -0.942 1.00 72.56 91 MET A N 1
ATOM 659 C CA . MET A 1 91 ? 3.442 9.915 -1.280 1.00 72.56 91 MET A CA 1
ATOM 660 C C . MET A 1 91 ? 3.588 11.215 -2.061 1.00 72.56 91 MET A C 1
ATOM 662 O O . MET A 1 91 ? 4.281 12.125 -1.625 1.00 72.56 91 MET A O 1
ATOM 666 N N . ALA A 1 92 ? 2.926 11.297 -3.219 1.00 77.31 92 ALA A N 1
ATOM 667 C CA . ALA A 1 92 ? 3.063 12.452 -4.111 1.00 77.31 92 ALA A CA 1
ATOM 668 C C . ALA A 1 92 ? 1.954 13.499 -3.927 1.00 77.31 92 ALA A C 1
ATOM 670 O O . ALA A 1 92 ? 2.182 14.686 -4.130 1.00 77.31 92 ALA A O 1
ATOM 671 N N . SER A 1 93 ? 0.732 13.091 -3.571 1.00 79.06 93 SER A N 1
ATOM 672 C CA . SER A 1 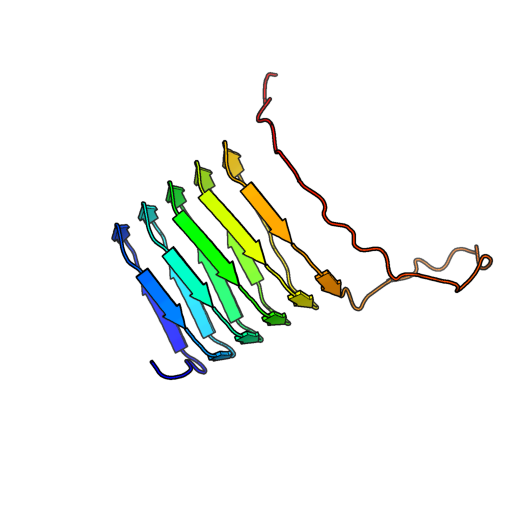93 ? -0.367 14.032 -3.337 1.00 79.06 93 SER A CA 1
ATOM 673 C C . SER A 1 93 ? -1.474 13.392 -2.511 1.00 79.06 93 SER A C 1
ATOM 675 O O . SER A 1 93 ? -2.016 12.350 -2.892 1.00 79.06 93 SER A O 1
ATOM 677 N N . ALA A 1 94 ? -1.854 14.046 -1.416 1.00 77.75 94 ALA A N 1
ATOM 678 C CA . ALA A 1 94 ? -2.951 13.624 -0.561 1.00 77.75 94 ALA A CA 1
ATOM 679 C C . ALA A 1 94 ? -3.806 14.822 -0.159 1.00 77.75 94 ALA A C 1
ATOM 681 O O . ALA A 1 94 ? -3.335 15.732 0.507 1.00 77.75 94 ALA A O 1
ATOM 682 N N . ARG A 1 95 ? -5.078 14.825 -0.570 1.00 83.06 95 ARG A N 1
ATOM 683 C CA . ARG A 1 95 ? -6.035 15.876 -0.199 1.00 83.06 95 ARG A CA 1
ATOM 684 C C . ARG A 1 95 ? -7.115 15.308 0.709 1.00 83.06 95 ARG A C 1
ATOM 686 O O . ARG A 1 95 ? -7.768 14.328 0.335 1.00 83.06 95 ARG A O 1
ATOM 693 N N . GLY A 1 96 ? -7.301 15.915 1.881 1.00 81.12 96 GLY A N 1
ATOM 694 C CA . GLY A 1 96 ? -8.300 15.489 2.869 1.00 81.12 96 GLY A CA 1
ATOM 695 C C . GLY A 1 96 ? -8.163 14.019 3.273 1.00 81.12 96 GLY A C 1
ATOM 696 O O . GLY A 1 96 ? -9.160 13.366 3.553 1.00 81.12 96 GLY A O 1
ATOM 697 N N . SER A 1 97 ? -6.955 13.461 3.180 1.00 80.12 97 SER A N 1
ATOM 698 C CA . SER A 1 97 ? -6.676 12.056 3.483 1.00 80.12 97 SER A CA 1
ATOM 699 C C . SER A 1 97 ? -5.957 11.965 4.827 1.00 80.12 97 SER A C 1
ATOM 701 O O . SER A 1 97 ? -5.215 12.876 5.180 1.00 80.12 97 SER A O 1
ATOM 703 N N . ARG A 1 98 ? -6.200 10.887 5.574 1.00 80.56 98 ARG A N 1
ATOM 704 C CA . ARG A 1 98 ? -5.689 10.686 6.936 1.00 80.56 98 ARG A CA 1
ATOM 705 C C . ARG A 1 98 ? -4.666 9.560 6.962 1.00 80.56 98 ARG A C 1
ATOM 707 O O . ARG A 1 98 ? -4.905 8.502 6.379 1.00 80.56 98 ARG A O 1
ATOM 714 N N . TYR A 1 99 ? -3.563 9.770 7.669 1.00 76.88 99 TYR A N 1
ATOM 715 C CA . TYR A 1 99 ? -2.463 8.815 7.761 1.00 76.88 99 TYR A CA 1
ATOM 716 C C . TYR A 1 99 ? -2.092 8.625 9.226 1.00 76.88 99 TYR A C 1
ATOM 718 O O . TYR A 1 99 ? -1.877 9.601 9.936 1.00 76.88 99 TYR A O 1
ATOM 726 N N . ALA A 1 100 ? -2.032 7.374 9.671 1.00 77.56 100 ALA A N 1
ATOM 727 C CA . ALA A 1 100 ? -1.636 7.018 11.025 1.00 77.56 100 ALA A CA 1
ATOM 728 C C . ALA A 1 100 ? -0.601 5.894 10.970 1.00 77.56 100 ALA A C 1
ATOM 730 O O . ALA A 1 100 ? -0.870 4.827 10.411 1.00 77.56 100 ALA A O 1
ATOM 731 N N . VAL A 1 101 ? 0.573 6.124 11.559 1.00 74.12 101 VAL A N 1
ATOM 732 C CA . VAL A 1 101 ? 1.612 5.104 11.732 1.00 74.12 101 VAL A CA 1
ATOM 733 C C . VAL A 1 101 ? 1.919 4.986 13.220 1.00 74.12 101 VAL A C 1
ATOM 735 O O . VAL A 1 101 ? 2.401 5.938 13.814 1.00 74.12 101 VAL A O 1
ATOM 738 N N . ALA A 1 102 ? 1.615 3.838 13.830 1.00 70.75 102 ALA A N 1
ATOM 739 C CA . ALA A 1 102 ? 1.691 3.709 15.288 1.00 70.75 102 ALA A CA 1
ATOM 740 C C . ALA A 1 102 ? 3.095 3.354 15.805 1.00 70.75 102 ALA A C 1
ATOM 742 O O . ALA A 1 102 ? 3.433 3.706 16.927 1.00 70.75 102 ALA A O 1
ATOM 743 N N . ARG A 1 103 ? 3.916 2.627 15.029 1.00 74.44 103 ARG A N 1
ATOM 744 C CA . ARG A 1 103 ? 5.283 2.243 15.433 1.00 74.44 103 ARG A CA 1
ATOM 745 C C . ARG A 1 103 ? 6.204 2.112 14.224 1.00 74.44 103 ARG A C 1
ATOM 747 O O . ARG A 1 103 ? 5.951 1.267 13.361 1.00 74.44 103 ARG A O 1
ATOM 754 N N . VAL A 1 104 ? 7.288 2.887 14.207 1.00 63.03 104 VAL A N 1
ATOM 755 C CA . VAL A 1 104 ? 8.324 2.882 13.161 1.00 63.03 104 VAL A CA 1
ATOM 756 C C . VAL A 1 104 ? 9.624 2.314 13.729 1.00 63.03 104 VAL A C 1
ATOM 758 O O . VAL A 1 104 ? 10.063 2.721 14.797 1.00 63.03 104 VAL A O 1
ATOM 761 N N . TRP A 1 105 ? 10.238 1.370 13.018 1.00 62.25 105 TRP A N 1
ATOM 762 C CA . TRP A 1 105 ? 11.606 0.908 13.261 1.00 62.25 105 TRP A CA 1
ATOM 763 C C . TRP A 1 105 ? 12.443 1.206 12.014 1.00 62.25 105 TRP A C 1
ATOM 765 O O . TRP A 1 105 ? 12.204 0.617 10.959 1.00 62.25 105 TRP A O 1
ATOM 775 N N . VAL A 1 106 ? 13.410 2.114 12.117 1.00 50.59 106 VAL A N 1
ATOM 776 C CA . VAL A 1 106 ? 14.357 2.417 11.034 1.00 50.59 106 VAL A CA 1
ATOM 777 C C . VAL A 1 106 ? 15.710 1.836 11.424 1.00 50.59 106 VAL A C 1
ATOM 779 O O . VAL A 1 106 ? 16.239 2.194 12.470 1.00 50.59 106 VAL A O 1
ATOM 782 N N . HIS A 1 107 ? 16.267 0.930 10.619 1.00 42.03 107 HIS A N 1
ATOM 783 C CA . HI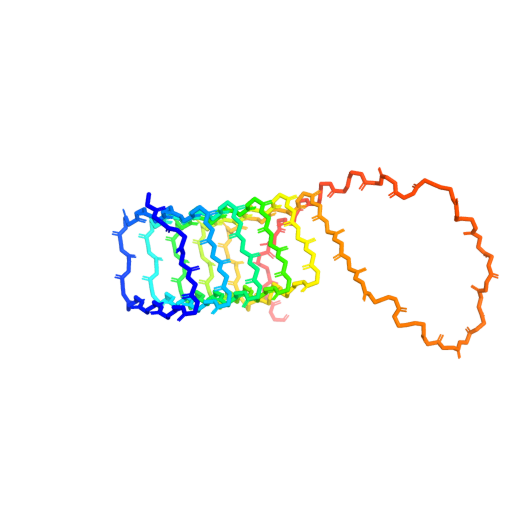S A 1 107 ? 17.600 0.373 10.853 1.00 42.03 107 HIS A CA 1
ATOM 784 C C . HIS A 1 107 ? 18.645 1.045 9.949 1.00 42.03 107 HIS A C 1
ATOM 786 O O . HIS A 1 107 ? 19.254 0.390 9.113 1.00 42.03 107 HIS A O 1
ATOM 792 N N . SER A 1 108 ? 18.839 2.360 10.079 1.00 35.06 108 SER A N 1
ATOM 793 C CA . SER A 1 108 ? 20.073 3.021 9.631 1.00 35.06 108 SER A CA 1
ATOM 794 C C . SER A 1 108 ? 20.114 4.463 10.133 1.00 35.06 108 SER A C 1
ATOM 796 O O . SER A 1 108 ? 19.564 5.370 9.514 1.00 35.06 108 SER A O 1
ATOM 798 N N . THR A 1 109 ? 20.771 4.678 11.267 1.00 45.53 109 THR A N 1
ATOM 799 C CA . THR A 1 109 ? 21.413 5.964 11.539 1.00 45.53 109 THR A CA 1
ATOM 800 C C . THR A 1 109 ? 22.742 5.898 10.792 1.00 45.53 109 THR A C 1
ATOM 802 O O . THR A 1 109 ? 23.727 5.399 11.333 1.00 45.53 109 THR A O 1
ATOM 805 N N . GLN A 1 110 ? 22.768 6.282 9.511 1.00 34.53 110 GLN A N 1
ATOM 806 C CA . GLN A 1 110 ? 24.040 6.590 8.857 1.00 34.53 110 GLN A CA 1
ATOM 807 C C . GLN A 1 110 ? 24.562 7.856 9.527 1.00 34.53 110 GLN A C 1
ATOM 809 O O . GLN A 1 110 ? 24.142 8.968 9.220 1.00 34.53 110 GLN A O 1
ATOM 814 N N . TRP A 1 111 ? 25.416 7.653 10.522 1.00 35.22 111 TRP A N 1
ATOM 815 C CA . TRP A 1 111 ? 26.263 8.689 11.069 1.00 35.22 111 TRP A CA 1
ATOM 816 C C . TRP A 1 111 ? 27.093 9.265 9.918 1.00 35.22 111 TRP A C 1
ATOM 818 O O . TRP A 1 111 ? 27.903 8.552 9.330 1.00 35.22 111 TRP A O 1
ATOM 828 N N . LEU A 1 112 ? 26.894 10.544 9.588 1.00 33.59 112 LEU A N 1
ATOM 829 C CA . LEU A 1 112 ? 28.007 11.318 9.056 1.00 33.59 112 LEU A CA 1
ATOM 830 C C . LEU A 1 112 ? 29.000 11.431 10.217 1.00 33.59 112 LEU A C 1
ATOM 832 O O . LEU A 1 112 ? 28.670 11.980 11.269 1.00 33.59 112 LEU A O 1
ATOM 836 N N . GLU A 1 113 ? 30.180 10.843 10.053 1.00 39.03 113 GLU A N 1
ATOM 837 C CA . GLU A 1 113 ? 31.292 10.975 10.988 1.00 39.03 113 GLU A CA 1
ATOM 838 C C . GLU A 1 113 ? 31.710 12.446 11.084 1.00 39.03 113 GLU A C 1
ATOM 840 O O . GLU A 1 113 ? 32.513 12.930 10.295 1.00 39.03 113 GLU A O 1
ATOM 845 N N . SER A 1 114 ? 31.146 13.194 12.031 1.00 39.41 114 SER A N 1
ATOM 846 C CA . SER A 1 114 ? 31.693 14.472 12.503 1.00 39.41 114 SER A CA 1
ATOM 847 C C . SER A 1 114 ? 31.162 14.774 13.907 1.00 39.41 114 SER A C 1
ATOM 849 O O . SER A 1 114 ? 30.249 15.569 14.087 1.00 39.41 114 SER A O 1
ATOM 851 N N . GLY A 1 115 ? 31.723 14.072 14.895 1.00 46.50 115 GLY A N 1
ATOM 852 C CA . GLY A 1 115 ? 31.917 14.531 16.276 1.00 46.50 115 GLY A CA 1
ATOM 853 C C . GLY A 1 115 ? 30.753 15.202 17.015 1.00 46.50 115 GLY A C 1
ATOM 854 O O . GLY A 1 115 ? 30.736 16.419 17.134 1.00 46.50 115 GLY A O 1
ATOM 855 N N . ALA A 1 116 ? 29.885 14.408 17.643 1.00 34.91 116 ALA A N 1
ATOM 856 C CA . ALA A 1 116 ? 29.239 14.769 18.913 1.00 34.91 116 ALA A CA 1
ATOM 857 C C . ALA A 1 116 ? 28.632 13.510 19.555 1.00 34.91 116 ALA A C 1
ATOM 859 O O . ALA A 1 116 ? 27.443 13.221 19.435 1.00 34.91 116 ALA A O 1
ATOM 860 N N . VAL A 1 117 ? 29.481 12.717 20.208 1.00 44.81 117 VAL A N 1
ATOM 861 C CA . VAL A 1 117 ? 29.031 11.748 21.216 1.00 44.81 117 VAL A CA 1
ATOM 862 C C . VAL A 1 117 ? 28.726 12.529 22.497 1.00 44.81 117 VAL A C 1
ATOM 864 O O . VAL A 1 117 ? 29.460 13.463 22.807 1.00 44.81 117 VAL A O 1
ATOM 867 N N . LEU A 1 118 ? 27.710 12.066 23.242 1.00 35.97 118 LEU A N 1
ATOM 868 C CA . LEU A 1 118 ? 27.164 12.543 24.530 1.00 35.97 118 LEU A CA 1
ATOM 869 C C . LEU A 1 118 ? 25.898 13.387 24.317 1.00 35.97 118 LEU A C 1
ATOM 871 O O . LEU A 1 118 ? 25.975 14.569 24.024 1.00 35.97 118 LEU A O 1
ATOM 875 N N . THR A 1 119 ? 24.699 12.813 24.426 1.00 38.28 119 THR A N 1
ATOM 876 C CA . THR A 1 119 ? 24.154 12.340 25.709 1.00 38.28 119 THR A CA 1
ATOM 877 C C . THR A 1 119 ? 23.102 11.220 25.555 1.00 38.28 119 THR A C 1
ATOM 879 O O . THR A 1 119 ? 22.183 11.321 24.755 1.00 38.28 119 THR A O 1
ATOM 882 N N . GLN A 1 120 ? 23.268 10.157 26.363 1.00 32.06 120 GLN A N 1
ATOM 883 C CA . GLN A 1 120 ? 22.235 9.313 27.018 1.00 32.06 120 GLN A CA 1
ATOM 884 C C . GLN A 1 120 ? 21.005 8.900 26.172 1.00 32.06 120 GLN A C 1
ATOM 886 O O . GLN A 1 120 ? 20.095 9.685 25.965 1.00 32.06 120 GLN A O 1
ATOM 891 N N . TRP A 1 121 ? 20.845 7.681 25.647 1.00 42.44 121 TRP A N 1
ATOM 892 C CA . TRP A 1 121 ? 20.839 6.333 26.256 1.00 42.44 121 TRP A CA 1
ATOM 893 C C . TRP A 1 121 ? 19.824 6.015 27.369 1.00 42.44 121 TRP A C 1
ATOM 895 O O . TRP A 1 121 ? 19.853 4.903 27.887 1.00 42.44 121 TRP A O 1
ATOM 905 N N . LEU A 1 122 ? 18.843 6.869 27.666 1.00 37.50 122 LEU A N 1
ATOM 906 C CA . LEU A 1 122 ? 17.733 6.476 28.547 1.00 37.50 122 LEU A CA 1
ATOM 907 C C . LEU A 1 122 ? 16.384 6.894 27.942 1.00 37.50 122 LEU A C 1
ATOM 909 O O . LEU A 1 122 ? 16.125 8.071 27.752 1.00 37.50 122 LEU A O 1
ATOM 913 N N . GLU A 1 123 ? 15.546 5.892 27.646 1.00 38.59 123 GLU A N 1
ATOM 914 C CA . GLU A 1 123 ? 14.107 6.011 27.333 1.00 38.59 123 GLU A CA 1
ATOM 915 C C . GLU A 1 123 ? 13.673 6.490 25.932 1.00 38.59 123 GLU A C 1
ATOM 917 O O . GLU A 1 123 ? 12.880 7.414 25.789 1.00 38.59 123 GLU A O 1
ATOM 922 N N . PHE A 1 124 ? 14.031 5.766 24.864 1.00 37.25 124 PHE A N 1
ATOM 923 C CA . PHE A 1 124 ? 13.308 5.905 23.583 1.00 37.25 124 PHE A CA 1
ATOM 924 C C . PHE A 1 124 ? 12.113 4.931 23.478 1.00 37.25 124 PHE A C 1
ATOM 926 O O . PHE A 1 124 ? 12.001 4.140 22.542 1.00 37.25 124 PHE A O 1
ATOM 933 N N . TRP A 1 125 ? 11.206 4.982 24.463 1.00 44.19 125 TRP A N 1
ATOM 934 C CA . TRP A 1 125 ? 9.833 4.449 24.375 1.00 44.19 125 TRP A CA 1
ATOM 935 C C . TRP A 1 125 ? 8.836 5.581 24.097 1.00 44.19 125 TRP A C 1
ATOM 937 O O . TRP A 1 125 ? 7.779 5.672 24.714 1.00 44.19 125 TRP A O 1
ATOM 947 N N . ALA A 1 126 ? 9.146 6.458 23.144 1.00 38.12 126 ALA A N 1
ATOM 948 C CA . ALA A 1 126 ? 8.189 7.474 22.742 1.00 38.12 126 ALA A CA 1
ATOM 949 C C . ALA A 1 126 ? 7.068 6.829 21.903 1.00 38.12 126 ALA A C 1
ATOM 951 O O . ALA A 1 126 ? 7.247 6.496 20.726 1.00 38.12 126 ALA A O 1
ATOM 952 N N . GLU A 1 127 ? 5.899 6.644 22.522 1.00 44.59 127 GLU A N 1
ATOM 953 C CA . GLU A 1 127 ? 4.600 6.582 21.850 1.00 44.59 127 GLU A CA 1
ATOM 954 C C . GLU A 1 127 ? 4.377 7.873 21.051 1.00 44.59 127 GLU A C 1
ATOM 956 O O . GLU A 1 127 ? 3.705 8.805 21.482 1.00 44.59 127 GLU A O 1
ATOM 961 N N . VAL A 1 128 ? 4.957 7.946 19.856 1.00 39.44 128 VAL A N 1
ATOM 962 C CA . VAL A 1 128 ? 4.704 9.052 18.932 1.00 39.44 128 VAL A CA 1
ATOM 963 C C . VAL A 1 128 ? 3.482 8.704 18.083 1.00 39.44 128 VAL A C 1
ATOM 965 O O . VAL A 1 128 ? 3.596 8.154 16.988 1.00 39.44 128 VAL A O 1
ATOM 968 N N . THR A 1 129 ? 2.282 9.028 18.567 1.00 42.22 129 THR A N 1
ATOM 969 C CA . THR A 1 129 ? 1.100 9.163 17.701 1.00 42.22 129 THR A CA 1
ATOM 970 C C . THR A 1 129 ? 1.155 10.511 16.989 1.00 42.22 129 THR A C 1
ATOM 972 O O . THR A 1 129 ? 0.577 11.493 17.449 1.00 42.22 129 THR A O 1
ATOM 975 N N . GLN A 1 130 ? 1.872 10.580 15.866 1.00 43.06 130 GLN A N 1
ATOM 976 C CA . GLN A 1 130 ? 1.894 11.780 15.028 1.00 43.06 130 GLN A CA 1
ATOM 977 C C . GLN A 1 130 ? 0.672 11.780 14.098 1.00 43.06 130 GLN A C 1
ATOM 979 O O . GLN A 1 130 ? 0.569 10.959 13.184 1.00 43.06 130 GLN A O 1
ATOM 984 N N . TRP A 1 131 ? -0.262 12.701 14.329 1.00 37.81 131 TRP A N 1
ATOM 985 C CA . TRP A 1 131 ? -1.345 13.007 13.395 1.00 37.81 131 TRP A CA 1
ATOM 986 C C . TRP A 1 131 ? -0.856 14.076 12.413 1.00 37.81 131 TRP A C 1
ATOM 988 O O . TRP A 1 131 ? -0.742 15.242 12.772 1.00 37.81 131 TRP A O 1
ATOM 998 N N . LEU A 1 132 ? -0.541 13.687 11.174 1.00 48.06 132 LEU A N 1
ATOM 999 C CA . LEU A 1 132 ? -0.256 14.639 10.094 1.00 48.06 132 LEU A CA 1
ATOM 1000 C C . LEU A 1 132 ? -1.555 14.962 9.348 1.00 48.06 132 LEU A C 1
ATOM 1002 O O . LEU A 1 132 ? -1.955 14.244 8.427 1.00 48.06 132 LEU A O 1
ATOM 1006 N N . GLU A 1 133 ? -2.214 16.052 9.735 1.00 40.12 133 GLU A N 1
ATOM 1007 C CA . GLU A 1 133 ? -3.201 16.710 8.880 1.00 40.12 133 GLU A CA 1
ATOM 1008 C C . GLU A 1 133 ? -2.455 17.539 7.831 1.00 40.12 133 GLU A C 1
ATOM 1010 O O . GLU A 1 133 ? -2.031 18.663 8.072 1.00 40.12 133 GLU A O 1
ATOM 1015 N N . LEU A 1 134 ? -2.251 16.962 6.644 1.00 45.78 134 LEU A N 1
ATOM 1016 C CA . LEU A 1 134 ? -1.728 17.710 5.502 1.00 45.78 134 LEU A CA 1
ATOM 1017 C C . LEU A 1 134 ? -2.841 18.615 4.952 1.00 45.78 134 LEU A C 1
ATOM 1019 O O . LEU A 1 134 ? -3.619 18.221 4.075 1.00 45.78 134 LEU A O 1
ATOM 1023 N N . GLY A 1 135 ? -2.922 19.823 5.512 1.00 37.53 135 GLY A N 1
ATOM 1024 C CA . GLY A 1 135 ? -3.617 20.963 4.929 1.00 37.53 135 GLY A CA 1
ATOM 1025 C C . GLY A 1 135 ? -2.962 21.311 3.596 1.00 37.53 135 GLY A C 1
ATOM 1026 O O . GLY A 1 135 ? -1.774 21.608 3.521 1.00 37.53 135 GLY A O 1
ATOM 1027 N N . ALA A 1 136 ? -3.724 21.187 2.516 1.00 47.25 136 ALA A N 1
ATOM 1028 C CA . ALA A 1 136 ? -3.267 21.570 1.196 1.00 47.25 136 ALA A CA 1
ATOM 1029 C C . ALA A 1 136 ? -3.365 23.091 1.053 1.00 47.25 136 ALA A C 1
ATOM 1031 O O . ALA A 1 136 ? -4.421 23.581 0.666 1.00 47.25 136 ALA A O 1
ATOM 1032 N N . GLU A 1 137 ? -2.264 23.800 1.276 1.00 35.50 137 GLU A N 1
ATOM 1033 C CA . GLU A 1 137 ? -2.046 25.117 0.680 1.00 35.50 137 GLU A CA 1
ATOM 1034 C C . GLU A 1 137 ? -0.826 25.038 -0.233 1.00 35.50 137 GLU A C 1
ATOM 1036 O O . GLU A 1 137 ? 0.325 25.113 0.179 1.00 35.50 137 GLU A O 1
ATOM 1041 N N . VAL A 1 138 ? -1.112 24.799 -1.513 1.00 47.66 138 VAL A N 1
ATOM 1042 C CA . VAL A 1 138 ? -0.263 25.299 -2.588 1.00 47.66 138 VAL A CA 1
ATOM 1043 C C . VAL A 1 138 ? -0.996 26.522 -3.107 1.00 47.66 138 VAL A C 1
ATOM 1045 O O . VAL A 1 138 ? -1.922 26.394 -3.910 1.00 47.66 138 VAL A O 1
ATOM 1048 N N . THR A 1 139 ? -0.604 27.686 -2.615 1.00 38.38 139 THR A N 1
ATOM 1049 C CA . THR A 1 139 ? -0.877 28.972 -3.251 1.00 38.38 139 THR A CA 1
ATOM 1050 C C . THR A 1 139 ? 0.450 29.710 -3.338 1.00 38.38 139 THR A C 1
ATOM 1052 O O . THR A 1 139 ? 1.045 29.984 -2.305 1.00 38.38 139 THR A O 1
ATOM 1055 N N . GLN A 1 140 ? 0.869 29.861 -4.601 1.00 41.84 140 GLN A N 1
ATOM 1056 C CA . GLN A 1 140 ? 1.944 30.652 -5.226 1.00 41.84 140 GLN A CA 1
ATOM 1057 C C . GLN A 1 140 ? 3.093 31.180 -4.367 1.00 41.84 140 GLN A C 1
ATOM 1059 O O . GLN A 1 140 ? 2.846 32.008 -3.471 1.00 41.84 140 GLN A O 1
#

Foldseek 3Di:
DDEAECEEAEDAEAECAEAEHAHYELYEYEYAYHENYEYEYAYYENYEYAYQEAENYEYYYEEAENYEAEYEEAECYEYEYAEYENYYDHYNYYYNYWYWYQYYHYPDPPDPPDDDDDDDDPDPPDRPGDTDPPDDDPDD